Protein AF-A0A519PT27-F1 (afdb_monomer)

Nearest PDB structures (foldseek):
  8d8o-assembly1_B  TM=7.001E-01  e=5.707E-04  Homo sapiens
  5xau-assembly2_D  TM=7.670E-01  e=2.202E-03  Homo sapiens
  7cec-assembly1_C  TM=6.455E-01  e=5.518E-03  Homo sapiens
  7w18-assembly1_A  TM=6.203E-01  e=1.716E-02  Pyropia yezoensis
  6ms3-assembly1_B  TM=6.320E-01  e=2.059E-01  Bacillus licheniformis DSM 13 = ATCC 14580

pLDDT: mean 82.25, std 18.38, range [36.97, 98.81]

Solvent-accessible surface area (backbone atoms only — not comparable to full-atom values): 10361 Å² total; per-residue (Å²): 143,82,84,90,80,80,92,82,91,78,92,79,80,89,80,83,82,82,85,80,86,81,84,81,81,82,81,80,80,77,79,80,76,77,95,65,82,52,102,89,55,74,91,84,86,86,88,74,59,92,92,53,78,85,90,86,78,86,48,98,45,69,71,65,29,36,55,42,35,62,50,71,51,75,47,78,46,57,46,78,56,87,46,80,55,79,45,81,77,46,64,44,36,46,80,98,63,68,21,50,30,41,29,28,48,58,33,12,48,27,40,35,21,72,94,39,75,54,69,31,85,54,66,65,58,52,73,40,83,41,40,40,34,39,43,34,56,37,44,39,38,36,33,29,50,71,88,40,79,56,38,71,46,78,47,54,40,57,61,37,58,89

Mean predicted aligned error: 12.47 Å

Structure (mmCIF, N/CA/C/O backbone):
data_AF-A0A519PT27-F1
#
_entry.id   AF-A0A519PT27-F1
#
loop_
_atom_site.group_PDB
_atom_site.id
_atom_site.type_symbol
_atom_site.label_atom_id
_atom_site.label_alt_id
_atom_site.label_comp_id
_atom_site.label_asym_id
_atom_site.label_entity_id
_atom_site.label_seq_id
_atom_site.pdbx_PDB_ins_code
_atom_site.Cartn_x
_atom_site.Cartn_y
_atom_site.Cartn_z
_atom_site.occupancy
_atom_site.B_iso_or_equiv
_atom_site.auth_seq_id
_atom_site.auth_comp_id
_atom_site.auth_asym_id
_atom_site.auth_atom_id
_atom_site.pdbx_PDB_model_num
ATOM 1 N N . MET A 1 1 ? 9.468 -55.625 -78.612 1.00 46.16 1 MET A N 1
ATOM 2 C CA . MET A 1 1 ? 8.894 -56.980 -78.481 1.00 46.16 1 MET A CA 1
ATOM 3 C C . MET A 1 1 ? 10.020 -57.928 -78.067 1.00 46.16 1 MET A C 1
ATOM 5 O O . MET A 1 1 ? 10.807 -58.307 -78.912 1.00 46.16 1 MET A O 1
ATOM 9 N N . LEU A 1 2 ? 10.176 -58.188 -76.766 1.00 39.56 2 LEU A N 1
ATOM 10 C CA . LEU A 1 2 ? 11.102 -59.151 -76.128 1.00 39.56 2 LEU A CA 1
ATOM 11 C C . LEU A 1 2 ? 10.581 -59.249 -74.679 1.00 39.56 2 LEU A C 1
ATOM 13 O O . LEU A 1 2 ? 10.633 -58.259 -73.964 1.00 39.56 2 LEU A O 1
ATOM 17 N N . GLY A 1 3 ? 9.768 -60.237 -74.302 1.00 36.97 3 GLY A N 1
ATOM 18 C CA . GLY A 1 3 ? 10.159 -61.612 -73.969 1.00 36.97 3 GLY A CA 1
ATOM 19 C C . GLY A 1 3 ? 10.147 -61.763 -72.431 1.00 36.97 3 GLY A C 1
ATOM 20 O O . GLY A 1 3 ? 10.968 -61.121 -71.782 1.00 36.97 3 GLY A O 1
ATOM 21 N N . PRO A 1 4 ? 9.221 -62.523 -71.807 1.00 50.09 4 PRO A N 1
ATOM 22 C CA . PRO A 1 4 ? 9.094 -62.572 -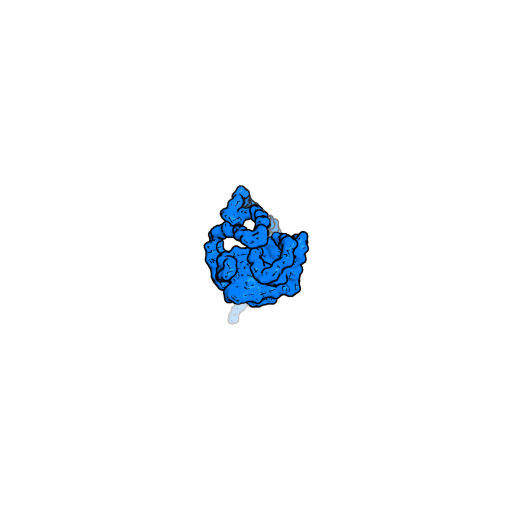70.349 1.00 50.09 4 PRO A CA 1
ATOM 23 C C . PRO A 1 4 ? 9.990 -63.660 -69.741 1.00 50.09 4 PRO A C 1
ATOM 25 O O . PRO A 1 4 ? 10.112 -64.753 -70.291 1.00 50.09 4 PRO A O 1
ATOM 28 N N . ALA A 1 5 ? 10.569 -63.403 -68.563 1.00 47.88 5 ALA A N 1
ATOM 29 C CA . ALA A 1 5 ? 11.336 -64.411 -67.833 1.00 47.88 5 ALA A CA 1
ATOM 30 C C . ALA A 1 5 ? 11.082 -64.399 -66.315 1.00 47.88 5 ALA A C 1
ATOM 32 O O . ALA A 1 5 ? 11.433 -63.466 -65.604 1.00 47.88 5 ALA A O 1
ATOM 33 N N . ARG A 1 6 ? 10.567 -65.551 -65.863 1.00 49.00 6 ARG A N 1
ATOM 34 C CA . ARG A 1 6 ? 10.791 -66.241 -64.578 1.00 49.00 6 ARG A CA 1
ATOM 35 C C . ARG A 1 6 ? 10.270 -65.616 -63.274 1.00 49.00 6 ARG A C 1
ATOM 37 O O . ARG A 1 6 ? 10.869 -64.733 -62.676 1.00 49.00 6 ARG A O 1
ATOM 44 N N . ARG A 1 7 ? 9.271 -66.308 -62.705 1.00 52.09 7 ARG A N 1
ATOM 45 C CA . ARG A 1 7 ? 9.058 -66.410 -61.251 1.00 52.09 7 ARG A CA 1
ATOM 46 C C . ARG A 1 7 ? 10.289 -67.028 -60.576 1.00 52.09 7 ARG A C 1
ATOM 48 O O . ARG A 1 7 ? 10.733 -68.105 -60.975 1.00 52.09 7 ARG A O 1
ATOM 55 N N . ARG A 1 8 ? 10.746 -66.426 -59.476 1.00 51.59 8 ARG A N 1
ATOM 56 C CA . ARG A 1 8 ? 11.457 -67.127 -58.398 1.00 51.59 8 ARG A CA 1
ATOM 57 C C . ARG A 1 8 ? 10.872 -66.738 -57.045 1.00 51.59 8 ARG A C 1
ATOM 59 O O . ARG A 1 8 ? 10.565 -65.583 -56.783 1.00 51.59 8 ARG A O 1
ATOM 66 N N . ARG A 1 9 ? 10.678 -67.774 -56.235 1.00 51.03 9 ARG A N 1
ATOM 67 C CA . ARG A 1 9 ? 10.170 -67.786 -54.867 1.00 51.03 9 ARG A CA 1
ATOM 68 C C . ARG A 1 9 ? 11.381 -67.657 -53.938 1.00 51.03 9 ARG A C 1
ATOM 70 O O . ARG A 1 9 ? 12.286 -68.480 -54.026 1.00 51.03 9 ARG A O 1
ATOM 77 N N . THR A 1 10 ? 11.380 -66.664 -53.062 1.00 49.81 10 THR A N 1
ATOM 78 C CA . THR A 1 10 ? 12.330 -66.468 -51.949 1.00 49.81 10 THR A CA 1
ATOM 79 C C . THR A 1 10 ? 11.508 -65.760 -50.868 1.00 49.81 10 THR A C 1
ATOM 81 O O . THR A 1 10 ? 10.956 -64.704 -51.137 1.00 49.81 10 THR A O 1
ATOM 84 N N . GLY A 1 11 ? 11.203 -66.342 -49.708 1.00 48.06 11 GLY A N 1
ATOM 85 C CA . GLY A 1 11 ? 12.166 -66.871 -48.746 1.00 48.06 11 GLY A CA 1
ATOM 86 C C . GLY A 1 11 ? 12.706 -65.717 -47.895 1.00 48.06 11 GLY A C 1
ATOM 87 O O . GLY A 1 11 ? 13.890 -65.420 -47.975 1.00 48.06 11 GLY A O 1
ATOM 88 N N . GLY A 1 12 ? 11.831 -65.009 -47.167 1.00 42.75 12 GLY A N 1
ATOM 89 C CA . GLY A 1 12 ? 12.175 -63.844 -46.341 1.00 42.75 12 GLY A CA 1
ATOM 90 C C . GLY A 1 12 ? 12.003 -64.149 -44.854 1.00 42.75 12 GLY A C 1
ATOM 91 O O . GLY A 1 12 ? 10.935 -64.571 -44.425 1.00 42.75 12 GLY A O 1
ATOM 92 N N . ARG A 1 13 ? 13.093 -63.989 -44.104 1.00 51.25 13 ARG A N 1
ATOM 93 C CA . ARG A 1 13 ? 13.327 -64.415 -42.717 1.00 51.25 13 ARG A CA 1
ATOM 94 C C . ARG A 1 13 ? 12.437 -63.675 -41.707 1.00 51.25 13 ARG A C 1
ATOM 96 O O . ARG A 1 13 ? 12.262 -62.466 -41.800 1.00 51.25 13 ARG A O 1
ATOM 103 N N . ILE A 1 14 ? 11.949 -64.404 -40.702 1.00 48.69 14 ILE A N 1
ATOM 104 C CA . ILE A 1 14 ? 11.241 -63.856 -39.536 1.00 48.69 14 ILE A CA 1
ATOM 105 C C . ILE A 1 14 ? 12.269 -63.126 -38.657 1.00 48.69 14 ILE A C 1
ATOM 107 O O . ILE A 1 14 ? 13.113 -63.758 -38.022 1.00 48.69 14 ILE A O 1
ATOM 111 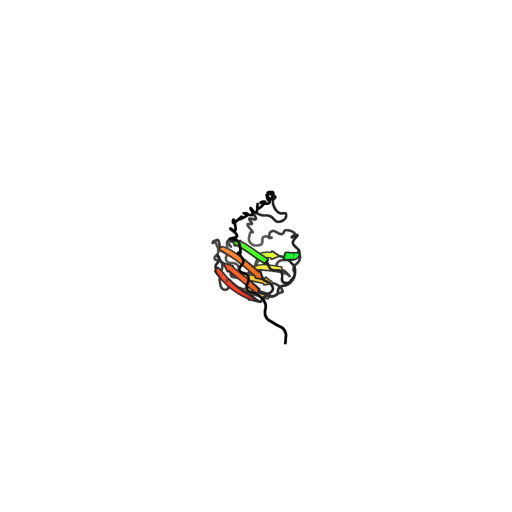N N . MET A 1 15 ? 12.223 -61.794 -38.652 1.00 43.38 15 MET A N 1
ATOM 112 C CA . MET A 1 15 ? 13.060 -60.925 -37.821 1.00 43.38 15 MET A CA 1
ATOM 113 C C . MET A 1 15 ? 12.365 -60.713 -36.467 1.00 43.38 15 MET A C 1
ATOM 115 O O . MET A 1 15 ? 11.390 -59.970 -36.371 1.00 43.38 15 MET A O 1
ATOM 119 N N . ARG A 1 16 ? 12.840 -61.397 -35.419 1.00 47.66 16 ARG A N 1
ATOM 120 C CA . ARG A 1 16 ? 12.438 -61.140 -34.027 1.00 47.66 16 ARG A CA 1
ATOM 121 C C . ARG A 1 16 ? 13.076 -59.829 -33.560 1.00 47.66 16 ARG A C 1
ATOM 123 O O . ARG A 1 16 ? 14.290 -59.765 -33.403 1.00 47.66 16 ARG A O 1
ATOM 130 N N . TRP A 1 17 ? 12.259 -58.810 -33.317 1.00 42.09 17 TRP A N 1
ATOM 131 C CA . TRP A 1 17 ? 12.684 -57.559 -32.689 1.00 42.09 17 TRP A CA 1
ATOM 132 C C . TRP A 1 17 ? 12.649 -57.704 -31.163 1.00 42.09 17 TRP A C 1
ATOM 134 O O . TRP A 1 17 ? 11.579 -57.722 -30.555 1.00 42.09 17 TRP A O 1
ATOM 144 N N . LEU A 1 18 ? 13.820 -57.824 -30.535 1.00 46.72 18 LEU A N 1
ATOM 145 C CA . LEU A 1 18 ? 13.960 -57.699 -29.083 1.00 46.72 18 LEU A CA 1
ATOM 146 C C . LEU A 1 18 ? 13.892 -56.214 -28.706 1.00 46.72 18 LEU A C 1
ATOM 148 O O . LEU A 1 18 ? 14.611 -55.388 -29.263 1.00 46.72 18 LEU A O 1
ATOM 152 N N . HIS A 1 19 ? 12.978 -55.889 -27.796 1.00 46.81 19 HIS A N 1
ATOM 153 C CA . HIS A 1 19 ? 12.728 -54.538 -27.305 1.00 46.81 19 HIS A CA 1
ATOM 154 C C . HIS A 1 19 ? 13.776 -54.188 -26.243 1.00 46.81 19 HIS A C 1
ATOM 156 O O . HIS A 1 19 ? 13.860 -54.864 -25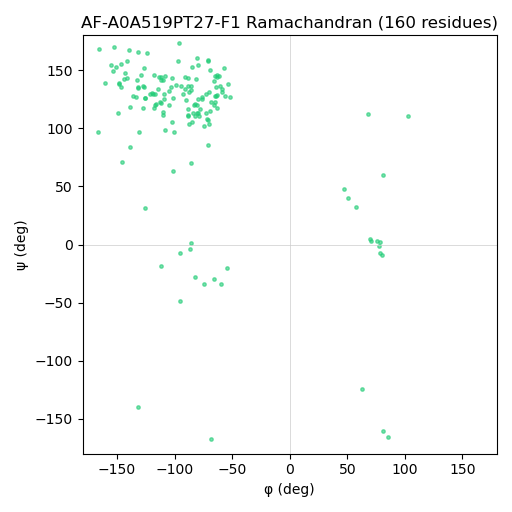.221 1.00 46.81 19 HIS A O 1
ATOM 162 N N . GLY A 1 20 ? 14.560 -53.134 -26.468 1.00 44.06 20 GLY A N 1
ATOM 163 C CA . GLY A 1 20 ? 15.399 -52.520 -25.441 1.00 44.06 20 GLY A CA 1
ATOM 164 C C . GLY A 1 20 ? 14.807 -51.174 -25.045 1.00 44.06 20 GLY A C 1
ATOM 165 O O . GLY A 1 20 ? 15.005 -50.194 -25.754 1.00 44.06 20 GLY A O 1
ATOM 166 N N . ALA A 1 21 ? 14.057 -51.122 -23.945 1.00 56.44 21 ALA A N 1
ATOM 167 C CA . ALA A 1 21 ? 13.643 -49.860 -23.341 1.00 56.44 21 ALA A CA 1
ATOM 168 C C . ALA A 1 21 ? 14.796 -49.344 -22.468 1.00 56.44 21 ALA A C 1
ATOM 170 O O . ALA A 1 21 ? 15.123 -49.949 -21.449 1.00 56.44 21 ALA A O 1
ATOM 171 N N . ALA A 1 22 ? 15.443 -48.257 -22.887 1.00 48.72 22 ALA A N 1
ATOM 172 C CA . ALA A 1 22 ? 16.432 -47.562 -22.072 1.00 48.72 22 ALA A CA 1
ATOM 173 C C . ALA A 1 22 ? 15.710 -46.524 -21.203 1.00 48.72 22 ALA A C 1
ATOM 175 O O . ALA A 1 22 ? 15.169 -45.545 -21.717 1.00 48.72 22 ALA A O 1
ATOM 176 N N . SER A 1 23 ? 15.677 -46.746 -19.891 1.00 47.06 23 SER A N 1
ATOM 177 C CA . SER A 1 23 ? 15.153 -45.770 -18.934 1.00 47.06 23 SER A CA 1
ATOM 178 C C . SER A 1 23 ? 16.194 -44.678 -18.692 1.00 47.06 23 SER A C 1
ATOM 180 O O . SER A 1 23 ? 17.274 -44.951 -18.172 1.00 47.06 23 SER A O 1
ATOM 182 N N . LEU A 1 24 ? 15.867 -43.439 -19.059 1.00 51.72 24 LEU A N 1
ATOM 183 C CA . LEU A 1 24 ? 16.648 -42.254 -18.713 1.00 51.72 24 LEU A CA 1
ATOM 184 C C . LEU A 1 24 ? 16.235 -41.789 -17.311 1.00 51.72 24 LEU A C 1
ATOM 186 O O . LEU A 1 24 ? 15.103 -41.355 -17.108 1.00 51.72 24 LEU A O 1
ATOM 190 N N . VAL A 1 25 ? 17.143 -41.877 -16.342 1.00 52.06 25 VAL A N 1
ATOM 191 C CA . VAL A 1 25 ? 16.943 -41.290 -15.012 1.00 52.06 25 VAL A CA 1
ATOM 192 C C . VAL A 1 25 ? 17.453 -39.849 -15.053 1.00 52.06 25 VAL A C 1
ATOM 194 O O . VAL A 1 25 ? 18.656 -39.626 -15.165 1.00 52.06 25 VAL A O 1
ATOM 197 N N . LEU A 1 26 ? 16.552 -38.864 -14.970 1.00 53.19 26 LEU A N 1
ATOM 198 C CA . LEU A 1 26 ? 16.934 -37.479 -14.686 1.00 53.19 26 LEU A CA 1
ATOM 199 C C . LEU A 1 26 ? 17.166 -37.326 -13.180 1.00 53.19 26 LEU A C 1
ATOM 201 O O . LEU A 1 26 ? 16.228 -37.400 -12.388 1.00 53.19 26 LEU A O 1
ATOM 205 N N . ALA A 1 27 ? 18.413 -37.082 -12.787 1.00 55.12 27 ALA A N 1
ATOM 206 C CA . ALA A 1 27 ? 18.726 -36.604 -11.450 1.00 55.12 27 ALA A CA 1
ATOM 207 C C . ALA A 1 27 ? 18.478 -35.088 -11.395 1.00 55.12 27 ALA A C 1
ATOM 209 O O . ALA A 1 27 ? 19.180 -34.317 -12.048 1.00 55.12 27 ALA A O 1
ATOM 210 N N . PHE A 1 28 ? 17.486 -34.651 -10.618 1.00 55.31 28 PHE A N 1
ATOM 211 C CA . PHE A 1 28 ? 17.357 -33.244 -10.243 1.00 55.31 28 PHE A CA 1
ATOM 212 C C . PHE A 1 28 ? 18.344 -32.955 -9.110 1.00 55.31 28 PHE A C 1
ATOM 214 O O . PHE A 1 28 ? 18.170 -33.434 -7.990 1.00 55.31 28 PHE A O 1
ATOM 221 N N . ALA A 1 29 ? 19.384 -32.170 -9.389 1.00 52.91 29 ALA A N 1
ATOM 222 C CA . ALA A 1 29 ? 20.189 -31.569 -8.336 1.00 52.91 29 ALA A CA 1
ATOM 223 C C . ALA A 1 29 ? 19.358 -30.458 -7.676 1.00 52.91 29 ALA A C 1
ATOM 225 O O . ALA A 1 29 ? 19.111 -29.416 -8.282 1.00 52.91 29 ALA A O 1
ATOM 226 N N . ALA A 1 30 ? 18.895 -30.680 -6.446 1.00 55.66 30 ALA A N 1
ATOM 227 C CA . ALA A 1 30 ? 18.337 -29.606 -5.638 1.00 55.66 30 ALA A CA 1
ATOM 228 C C . ALA A 1 30 ? 19.481 -28.658 -5.249 1.00 55.66 30 ALA A C 1
ATOM 230 O O . ALA A 1 30 ? 20.408 -29.056 -4.542 1.00 55.66 30 ALA A O 1
ATOM 231 N N . SER A 1 31 ? 19.440 -27.413 -5.729 1.00 60.53 31 SER A N 1
ATOM 232 C CA . SER A 1 31 ? 20.332 -26.368 -5.228 1.00 60.53 31 SER A CA 1
ATOM 233 C C . SER A 1 31 ? 20.018 -26.147 -3.752 1.00 60.53 31 SER A C 1
ATOM 235 O O . SER A 1 31 ? 18.904 -25.755 -3.406 1.00 60.53 31 SER A O 1
ATOM 237 N N . GLN A 1 32 ? 20.990 -26.398 -2.881 1.00 55.75 32 GLN A N 1
ATOM 238 C CA . GLN A 1 32 ? 20.890 -26.040 -1.470 1.00 55.75 32 GLN A CA 1
ATOM 239 C C . GLN A 1 32 ? 20.967 -24.510 -1.393 1.00 55.75 32 GLN A C 1
ATOM 241 O O . GLN A 1 32 ? 22.034 -23.930 -1.588 1.00 55.75 32 GLN A O 1
ATOM 246 N N . ALA A 1 33 ? 19.834 -23.838 -1.186 1.00 61.84 33 ALA A N 1
ATOM 247 C CA . ALA A 1 33 ? 19.839 -22.412 -0.889 1.00 61.84 33 ALA A CA 1
ATOM 248 C C . ALA A 1 33 ? 20.521 -22.209 0.472 1.00 61.84 33 ALA A C 1
ATOM 250 O O . ALA A 1 33 ? 20.082 -22.762 1.481 1.00 61.84 33 ALA A O 1
ATOM 251 N N . VAL A 1 34 ? 21.617 -21.449 0.501 1.00 56.16 34 VAL A N 1
ATOM 252 C CA . VAL A 1 34 ? 22.263 -21.042 1.754 1.00 56.16 34 VAL A CA 1
ATOM 253 C C . VAL A 1 34 ? 21.286 -20.143 2.511 1.00 56.16 34 VAL A C 1
ATOM 255 O O . VAL A 1 34 ? 20.772 -19.177 1.951 1.00 56.16 34 VAL A O 1
ATOM 258 N N . ALA A 1 35 ? 21.019 -20.461 3.778 1.00 62.16 35 ALA A N 1
ATOM 259 C CA . ALA A 1 35 ? 20.181 -19.647 4.651 1.00 62.16 35 ALA A CA 1
ATOM 260 C C . ALA A 1 35 ? 20.918 -18.347 5.023 1.00 62.16 35 ALA A C 1
ATOM 262 O O . ALA A 1 35 ? 21.606 -18.274 6.038 1.00 62.16 35 ALA A O 1
ATOM 263 N N . GLY A 1 36 ? 20.807 -17.333 4.169 1.00 66.00 36 GLY A N 1
ATOM 264 C CA . GLY A 1 36 ? 21.168 -15.950 4.470 1.00 66.00 36 GLY A CA 1
ATOM 265 C C . GLY A 1 36 ? 19.908 -15.101 4.607 1.00 66.00 36 GLY A C 1
ATOM 266 O O . GLY A 1 36 ? 18.930 -15.332 3.896 1.00 66.00 36 GLY A O 1
ATOM 267 N N . VAL A 1 37 ? 19.922 -14.118 5.510 1.00 67.06 37 VAL A N 1
ATOM 268 C CA . VAL A 1 37 ? 18.898 -13.064 5.510 1.00 67.06 37 VAL A CA 1
ATOM 269 C C . VAL A 1 37 ? 19.134 -12.215 4.253 1.00 67.06 37 VAL A C 1
ATOM 271 O O . VAL A 1 37 ? 20.251 -11.726 4.081 1.00 67.06 37 VAL A O 1
ATOM 274 N N . PRO A 1 38 ? 18.150 -12.063 3.349 1.00 73.69 38 PRO A N 1
ATOM 275 C CA . PRO A 1 38 ? 18.291 -11.184 2.188 1.00 73.69 38 PRO A CA 1
ATOM 276 C C . PRO A 1 38 ? 18.624 -9.746 2.618 1.00 73.69 38 PRO A C 1
ATOM 278 O O . PRO A 1 38 ? 18.179 -9.323 3.681 1.00 73.69 38 PRO A O 1
ATOM 281 N N . GLU A 1 39 ? 19.325 -8.962 1.786 1.00 74.00 39 GLU A N 1
ATOM 282 C CA . GLU A 1 39 ? 19.675 -7.550 2.085 1.00 74.00 39 GLU A CA 1
ATOM 283 C C . GLU A 1 39 ? 18.463 -6.663 2.439 1.00 74.00 39 GLU A C 1
ATOM 285 O O . GLU A 1 39 ? 18.613 -5.631 3.080 1.00 74.00 39 GLU A O 1
ATOM 290 N N . GLN A 1 40 ? 17.259 -7.081 2.052 1.00 78.25 40 GLN A N 1
ATOM 291 C CA . GLN A 1 40 ? 15.978 -6.417 2.321 1.00 78.25 40 GLN A CA 1
ATOM 292 C C . GLN A 1 40 ? 14.990 -7.395 2.995 1.00 78.25 40 GLN A C 1
ATOM 294 O O . GLN A 1 40 ? 13.789 -7.393 2.728 1.00 78.25 40 GLN A O 1
ATOM 299 N N . GLY A 1 41 ? 15.522 -8.331 3.791 1.00 70.31 41 GLY A N 1
ATOM 300 C CA . GLY A 1 41 ? 14.781 -9.404 4.452 1.00 70.31 41 GLY A CA 1
ATOM 301 C C . GLY A 1 41 ? 14.229 -9.020 5.829 1.00 70.31 41 GLY A C 1
ATOM 302 O O . GLY A 1 41 ? 14.926 -8.426 6.649 1.00 70.31 41 GLY A O 1
ATOM 303 N N . GLY A 1 42 ? 12.977 -9.407 6.090 1.00 74.88 42 GLY A N 1
ATOM 304 C CA . GLY A 1 42 ? 12.295 -9.267 7.385 1.00 74.88 42 GLY A CA 1
ATOM 305 C C . GLY A 1 42 ? 12.361 -10.537 8.248 1.00 74.88 42 GLY A C 1
ATOM 306 O O . GLY A 1 42 ? 12.823 -11.579 7.781 1.00 74.88 42 GLY A O 1
ATOM 307 N N . PRO A 1 43 ? 11.880 -10.481 9.505 1.00 74.44 43 PRO A N 1
ATOM 308 C CA . PRO A 1 43 ? 10.563 -9.934 9.845 1.00 74.44 43 PRO A CA 1
ATOM 309 C C . PRO A 1 43 ? 10.554 -8.439 10.182 1.00 74.44 43 PRO A C 1
ATOM 311 O O . PRO A 1 43 ? 11.450 -7.935 10.852 1.00 74.44 43 PRO A O 1
ATOM 314 N N . TYR A 1 44 ? 9.480 -7.754 9.781 1.00 84.62 44 TYR A N 1
ATOM 315 C CA . TYR A 1 44 ? 9.234 -6.349 10.104 1.00 84.62 44 TYR A CA 1
ATOM 316 C C . TYR A 1 44 ? 7.955 -6.224 10.931 1.00 84.62 44 TYR A C 1
ATOM 318 O O . TYR A 1 44 ? 6.874 -6.560 10.456 1.00 84.62 44 TYR A O 1
ATOM 326 N N . ASN A 1 45 ? 8.086 -5.729 12.162 1.00 87.62 45 ASN A N 1
ATOM 327 C CA . ASN A 1 45 ? 6.969 -5.390 13.039 1.00 87.62 45 ASN A CA 1
ATOM 328 C C . ASN A 1 45 ? 7.145 -3.943 13.490 1.00 87.62 45 ASN A C 1
ATOM 330 O O . ASN A 1 45 ? 8.201 -3.590 14.016 1.00 87.62 45 ASN A O 1
ATOM 334 N N . VAL A 1 46 ? 6.125 -3.113 13.288 1.00 89.19 46 VAL A N 1
ATOM 335 C CA . VAL A 1 46 ? 6.178 -1.684 13.608 1.00 89.19 46 VAL A CA 1
ATOM 336 C C . VAL A 1 46 ? 4.927 -1.300 14.392 1.00 89.19 46 VAL A C 1
ATOM 338 O O . VAL A 1 46 ? 3.819 -1.682 14.025 1.00 89.19 46 VAL A O 1
ATOM 341 N N . A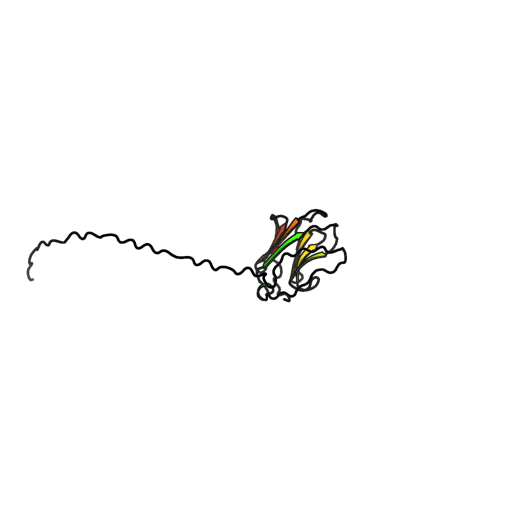SN A 1 47 ? 5.111 -0.535 15.468 1.00 89.06 47 ASN A N 1
ATOM 342 C CA . ASN A 1 47 ? 4.042 0.197 16.137 1.00 89.06 47 ASN A CA 1
ATOM 343 C C . ASN A 1 47 ? 4.367 1.692 16.019 1.00 89.06 47 ASN A C 1
ATOM 345 O O . ASN A 1 47 ? 5.439 2.117 16.450 1.00 89.06 47 ASN A O 1
ATOM 349 N N . VAL A 1 48 ? 3.476 2.459 15.390 1.00 86.56 48 VAL A N 1
ATOM 350 C CA . VAL A 1 48 ? 3.644 3.897 15.153 1.00 86.56 48 VAL A CA 1
ATOM 351 C C . VAL A 1 48 ? 2.548 4.636 15.910 1.00 86.56 48 VAL A C 1
ATOM 353 O O . VAL A 1 48 ? 1.363 4.405 15.676 1.00 86.56 48 VAL A O 1
ATOM 356 N N . LEU A 1 49 ? 2.943 5.529 16.817 1.00 84.94 49 LEU A N 1
ATOM 357 C CA . LEU A 1 49 ? 2.006 6.385 17.545 1.00 84.94 49 LEU A CA 1
ATOM 358 C C . LEU A 1 49 ? 1.407 7.451 16.616 1.00 84.94 49 LEU A C 1
ATOM 360 O O . LEU A 1 49 ? 2.007 7.819 15.605 1.00 84.94 49 LEU A O 1
ATOM 364 N N . ALA A 1 50 ? 0.244 7.993 16.980 1.00 80.19 50 ALA A N 1
ATOM 365 C CA . ALA A 1 50 ? -0.354 9.109 16.250 1.00 80.19 50 ALA A CA 1
ATOM 366 C C . ALA A 1 50 ? 0.621 10.301 16.175 1.00 80.19 50 ALA A C 1
ATOM 368 O O . ALA A 1 50 ? 1.164 10.730 17.192 1.00 80.19 50 ALA A O 1
ATOM 369 N N . GLY A 1 51 ? 0.852 10.814 14.963 1.00 78.06 51 GLY A N 1
ATOM 370 C CA . GLY A 1 51 ? 1.837 11.871 14.702 1.00 78.06 51 GLY A CA 1
ATOM 371 C C . GLY A 1 51 ? 3.302 11.408 14.700 1.00 78.06 51 GLY A C 1
ATOM 372 O O . GLY A 1 51 ? 4.194 12.238 14.557 1.00 78.06 51 GLY A O 1
ATOM 373 N N . GLY A 1 52 ? 3.564 10.108 14.861 1.00 80.69 52 GLY A N 1
ATOM 374 C CA . GLY A 1 52 ? 4.902 9.533 14.768 1.00 80.69 52 GLY A CA 1
ATOM 375 C C . GLY A 1 52 ? 5.450 9.517 13.339 1.00 80.69 52 GLY A C 1
ATOM 376 O O . GLY A 1 52 ? 4.704 9.555 12.361 1.00 80.69 52 GLY A O 1
ATOM 377 N N . VAL A 1 53 ? 6.775 9.424 13.232 1.00 78.19 53 VAL A N 1
ATOM 378 C CA . VAL A 1 53 ? 7.479 9.204 11.962 1.00 78.19 53 VAL A CA 1
ATOM 379 C C . VAL A 1 53 ? 7.535 7.695 11.703 1.00 78.19 53 VAL A C 1
ATOM 381 O O . VAL A 1 53 ? 7.757 6.918 12.633 1.00 78.19 53 VAL A O 1
ATOM 384 N N . GLY A 1 54 ? 7.271 7.277 10.463 1.00 85.44 54 GLY A N 1
ATOM 385 C CA . GLY A 1 54 ? 7.307 5.871 10.056 1.00 85.44 54 GLY A CA 1
ATOM 386 C C . GLY A 1 54 ? 8.719 5.270 10.066 1.00 85.44 54 GLY A C 1
ATOM 387 O O . GLY A 1 54 ? 9.666 5.845 10.598 1.00 85.44 54 GLY A O 1
ATOM 388 N N . VAL A 1 55 ? 8.867 4.090 9.459 1.00 89.56 55 VAL A N 1
ATOM 389 C CA . VAL A 1 55 ? 10.173 3.443 9.265 1.00 89.56 55 VAL A CA 1
ATOM 390 C C . VAL A 1 55 ? 10.534 3.498 7.788 1.00 89.56 55 VAL A C 1
ATOM 392 O O . VAL A 1 55 ? 9.775 3.016 6.952 1.00 89.56 55 VAL A O 1
ATOM 395 N N . GLU A 1 56 ? 11.711 4.040 7.490 1.00 89.06 56 GLU A N 1
ATOM 396 C CA . GLU A 1 56 ? 12.247 4.161 6.134 1.00 89.06 56 GLU A CA 1
ATOM 397 C C . GLU A 1 56 ? 13.546 3.359 5.991 1.00 89.06 56 GLU A C 1
ATOM 399 O O . GLU A 1 56 ? 14.334 3.210 6.939 1.00 89.06 56 GLU A O 1
ATOM 404 N N . ARG A 1 57 ? 13.747 2.801 4.796 1.00 88.00 57 ARG A N 1
ATOM 405 C CA . ARG A 1 57 ? 14.920 2.018 4.405 1.00 88.00 57 ARG A CA 1
ATOM 406 C C . ARG A 1 57 ? 15.183 2.226 2.921 1.00 88.00 57 ARG A C 1
ATOM 408 O O . ARG A 1 57 ? 14.238 2.197 2.138 1.00 88.00 57 ARG A O 1
ATOM 415 N N . ASP A 1 58 ? 16.454 2.367 2.567 1.00 88.12 58 ASP A N 1
ATOM 416 C CA . ASP A 1 58 ? 16.886 2.404 1.172 1.00 88.12 58 ASP A CA 1
ATOM 417 C C . ASP A 1 58 ? 16.583 1.061 0.504 1.00 88.12 58 ASP A C 1
ATOM 419 O O . ASP A 1 58 ? 16.866 0.003 1.082 1.00 88.12 58 ASP A O 1
ATOM 423 N N . LEU A 1 59 ? 16.042 1.087 -0.713 1.00 86.56 59 LEU A N 1
ATOM 424 C CA . LEU A 1 59 ? 15.685 -0.115 -1.451 1.00 86.56 59 LEU A CA 1
ATOM 425 C C . LEU A 1 59 ? 16.619 -0.314 -2.649 1.00 86.56 59 LEU A C 1
ATOM 427 O O . LEU A 1 59 ? 16.523 0.349 -3.675 1.00 86.56 59 LEU A O 1
ATOM 431 N N . ASN A 1 60 ? 17.455 -1.351 -2.601 1.00 87.50 60 ASN A N 1
ATOM 432 C CA . ASN A 1 60 ? 18.232 -1.771 -3.770 1.00 87.50 60 ASN A CA 1
ATOM 433 C C . ASN A 1 60 ? 17.424 -2.726 -4.675 1.00 87.50 60 ASN A C 1
ATOM 435 O O . ASN A 1 60 ? 17.682 -3.929 -4.723 1.00 87.50 60 ASN A O 1
ATOM 439 N N . ALA A 1 61 ? 16.403 -2.204 -5.363 1.00 87.00 61 ALA A N 1
ATOM 440 C CA . ALA A 1 61 ? 15.561 -2.993 -6.273 1.00 87.00 61 ALA A CA 1
ATOM 441 C C . ALA A 1 61 ? 15.080 -2.188 -7.503 1.00 87.00 61 ALA A C 1
ATOM 443 O O . ALA A 1 61 ? 13.886 -1.910 -7.639 1.00 87.00 61 ALA A O 1
ATOM 444 N N . PRO A 1 62 ? 15.968 -1.848 -8.459 1.00 88.19 62 PRO A N 1
ATOM 445 C CA . PRO A 1 62 ? 15.639 -0.978 -9.598 1.00 88.19 62 PRO A CA 1
ATOM 446 C C . PRO A 1 62 ? 14.515 -1.526 -10.492 1.00 88.19 62 PRO A C 1
ATOM 448 O O . PRO A 1 62 ? 13.688 -0.767 -10.993 1.00 88.19 62 PRO A O 1
ATOM 451 N N . ALA A 1 63 ? 14.429 -2.850 -10.656 1.00 89.38 63 ALA A N 1
ATOM 452 C CA . ALA A 1 63 ? 13.339 -3.479 -11.404 1.00 89.38 63 ALA A CA 1
ATOM 453 C C . ALA A 1 63 ? 11.970 -3.296 -10.724 1.00 89.38 63 ALA A C 1
ATOM 455 O O . ALA A 1 63 ? 10.950 -3.227 -11.408 1.00 89.38 63 ALA A O 1
ATOM 456 N N . LEU A 1 64 ? 11.939 -3.193 -9.390 1.00 88.50 64 LEU A N 1
ATOM 457 C CA . LEU A 1 64 ? 10.703 -3.018 -8.633 1.00 88.50 64 LEU A CA 1
ATOM 458 C C . LEU A 1 64 ? 10.155 -1.599 -8.776 1.00 88.50 64 LEU A C 1
ATOM 460 O O . LEU A 1 64 ? 8.942 -1.438 -8.829 1.00 88.50 64 LEU A O 1
ATOM 464 N N . VAL A 1 65 ? 11.021 -0.592 -8.890 1.00 89.56 65 VAL A N 1
ATOM 465 C CA . VAL A 1 65 ? 10.629 0.828 -8.942 1.00 89.56 65 VAL A CA 1
ATOM 466 C C . VAL A 1 65 ? 10.501 1.394 -10.360 1.00 89.56 65 VAL A C 1
ATOM 468 O O . VAL A 1 65 ? 10.023 2.512 -10.533 1.00 89.56 65 VAL A O 1
ATOM 471 N N . ALA A 1 66 ? 10.879 0.634 -11.391 1.00 92.12 66 ALA A N 1
ATOM 472 C CA . ALA A 1 66 ? 10.716 1.030 -12.789 1.00 92.12 66 ALA A CA 1
ATOM 473 C C . ALA A 1 66 ? 9.235 1.199 -13.179 1.00 92.12 66 ALA A C 1
ATOM 475 O O . ALA A 1 66 ? 8.375 0.438 -12.732 1.00 92.12 66 ALA A O 1
ATOM 476 N N . ALA A 1 67 ? 8.929 2.170 -14.045 1.00 92.38 67 ALA A N 1
ATOM 477 C CA . ALA A 1 67 ? 7.575 2.391 -14.562 1.00 92.38 67 ALA A CA 1
ATOM 478 C C . ALA A 1 67 ? 6.988 1.108 -15.181 1.00 92.38 67 ALA A C 1
ATOM 480 O O . ALA A 1 67 ? 7.686 0.367 -15.873 1.00 92.38 67 ALA A O 1
ATOM 481 N N . GLY A 1 68 ? 5.709 0.835 -14.919 1.00 92.81 68 GLY A N 1
ATOM 482 C CA . GLY A 1 68 ? 5.030 -0.372 -15.408 1.00 92.81 68 GLY A CA 1
ATOM 483 C C . GLY A 1 68 ? 5.465 -1.697 -14.767 1.00 92.81 68 GLY A C 1
ATOM 484 O O . GLY A 1 68 ? 4.970 -2.745 -15.184 1.00 92.81 68 GLY A O 1
ATOM 485 N N . SER A 1 69 ? 6.366 -1.697 -13.776 1.00 94.31 69 SER A N 1
ATOM 486 C CA . SER A 1 69 ? 6.769 -2.937 -13.109 1.00 94.31 69 SER A CA 1
ATOM 487 C C . SER A 1 69 ? 5.594 -3.597 -12.383 1.00 94.31 69 SER A C 1
ATOM 489 O O . SER A 1 69 ? 4.696 -2.937 -11.855 1.00 94.31 69 SER A O 1
ATOM 491 N N . SER A 1 70 ? 5.605 -4.929 -12.362 1.00 95.06 70 SER A N 1
ATOM 492 C CA . SER A 1 70 ? 4.650 -5.693 -11.563 1.00 95.06 70 SER A CA 1
ATOM 493 C C . SER A 1 70 ? 5.184 -5.852 -10.147 1.00 95.06 70 SER A C 1
ATOM 495 O O . SER A 1 70 ? 6.351 -6.195 -9.955 1.00 95.06 70 SER A O 1
ATOM 497 N N . PHE A 1 71 ? 4.338 -5.601 -9.154 1.00 94.94 71 PHE A N 1
ATOM 498 C CA . PHE A 1 71 ? 4.718 -5.686 -7.749 1.00 94.94 71 PHE A CA 1
ATOM 499 C C . PHE A 1 71 ? 3.523 -6.019 -6.862 1.00 94.94 71 PHE A C 1
ATOM 501 O O . PHE A 1 71 ? 2.366 -6.021 -7.293 1.00 94.94 71 PHE A O 1
ATOM 508 N N . SER A 1 72 ? 3.795 -6.328 -5.598 1.00 96.19 72 SER A N 1
ATOM 509 C CA . SER A 1 72 ? 2.752 -6.502 -4.595 1.00 96.19 72 SER A CA 1
ATOM 510 C C . SER A 1 72 ? 3.183 -5.960 -3.242 1.00 96.19 72 SER A C 1
ATOM 512 O O . SER A 1 72 ? 4.353 -6.028 -2.875 1.00 96.19 72 SER A O 1
ATOM 514 N N . PHE A 1 73 ? 2.205 -5.455 -2.498 1.00 96.81 73 PHE A N 1
ATOM 515 C CA . PHE A 1 73 ? 2.330 -5.150 -1.079 1.00 96.81 73 PHE A CA 1
ATOM 516 C C . PHE A 1 73 ? 1.427 -6.080 -0.282 1.00 96.81 73 PHE A C 1
ATOM 518 O O . PHE A 1 73 ? 0.312 -6.378 -0.713 1.00 96.81 73 PHE A O 1
ATOM 525 N N . SER A 1 74 ? 1.875 -6.480 0.906 1.00 96.81 74 SER A N 1
ATOM 526 C CA . SER A 1 74 ? 1.046 -7.197 1.873 1.00 96.81 74 SER A CA 1
ATOM 527 C C . SER A 1 74 ? 1.443 -6.830 3.294 1.00 96.81 74 SER A C 1
ATOM 529 O O . SER A 1 74 ? 2.633 -6.829 3.612 1.00 96.81 74 SER A O 1
ATOM 531 N N . ALA A 1 75 ? 0.460 -6.581 4.152 1.00 96.81 75 ALA A N 1
ATOM 532 C CA . ALA A 1 75 ? 0.679 -6.374 5.576 1.00 96.81 75 ALA A CA 1
ATOM 533 C C . ALA A 1 75 ? -0.540 -6.822 6.384 1.00 96.81 75 ALA A C 1
ATOM 535 O O . ALA A 1 75 ? -1.677 -6.761 5.916 1.00 96.81 75 ALA A O 1
ATOM 536 N N . TRP A 1 76 ? -0.301 -7.213 7.631 1.00 97.62 76 TRP A N 1
ATOM 537 C CA . TRP A 1 76 ? -1.334 -7.186 8.659 1.00 97.62 76 TRP A CA 1
ATOM 538 C C . TRP A 1 76 ? -1.318 -5.805 9.307 1.00 97.62 76 TRP A C 1
ATOM 540 O O . TRP A 1 76 ? -0.254 -5.317 9.684 1.00 97.62 76 TRP A O 1
ATOM 550 N N . VAL A 1 77 ? -2.484 -5.176 9.433 1.00 96.62 77 VAL A N 1
ATOM 551 C CA . VAL A 1 77 ? -2.636 -3.857 10.059 1.00 96.62 77 VAL A CA 1
ATOM 552 C C . VAL A 1 77 ? -3.729 -3.892 11.117 1.00 96.62 77 VAL A C 1
ATOM 554 O O . VAL A 1 77 ? -4.722 -4.601 10.965 1.00 96.62 77 VAL A O 1
ATOM 557 N N . ARG A 1 78 ? -3.547 -3.114 12.186 1.00 96.38 78 ARG A N 1
ATOM 558 C CA . ARG A 1 78 ? -4.544 -2.907 13.242 1.00 96.38 78 ARG A CA 1
ATOM 559 C C . ARG A 1 78 ? -4.560 -1.429 13.637 1.00 96.38 78 ARG A C 1
ATOM 561 O O . ARG A 1 78 ? -3.866 -1.059 14.584 1.00 96.38 78 ARG A O 1
ATOM 568 N N . PRO A 1 79 ? -5.291 -0.572 12.905 1.00 93.81 79 PRO A N 1
ATOM 569 C CA . PRO A 1 79 ? -5.465 0.824 13.295 1.00 93.81 79 PRO A CA 1
ATOM 570 C C . PRO A 1 79 ? -6.118 0.893 14.679 1.00 93.81 79 PRO A C 1
ATOM 572 O O . PRO A 1 79 ? -7.111 0.214 14.909 1.00 93.81 79 PRO A O 1
ATOM 575 N N . GLU A 1 80 ? -5.590 1.682 15.613 1.00 92.19 80 GLU A N 1
ATOM 576 C CA . GLU A 1 80 ? -6.189 1.789 16.958 1.00 92.19 80 GLU A CA 1
ATOM 577 C C . GLU A 1 80 ? -7.369 2.763 17.003 1.00 92.19 80 GLU A C 1
ATOM 579 O O . GLU A 1 80 ? -8.288 2.601 17.801 1.00 92.19 80 GLU A O 1
ATOM 584 N N . LEU A 1 81 ? -7.366 3.755 16.113 1.00 89.06 81 LEU A N 1
ATOM 585 C CA . LEU A 1 81 ? -8.387 4.790 16.024 1.00 89.06 81 LEU A CA 1
ATOM 586 C C . LEU A 1 81 ? -8.938 4.855 14.602 1.00 89.06 81 LEU A C 1
ATOM 588 O O . LEU A 1 81 ? -8.234 4.569 13.632 1.00 89.06 81 LEU A O 1
ATOM 592 N N . ALA A 1 82 ? -10.196 5.276 14.478 1.00 87.19 82 ALA A N 1
ATOM 593 C CA . ALA A 1 82 ? -10.689 5.764 13.200 1.00 87.19 82 ALA A CA 1
ATOM 594 C C . ALA A 1 82 ? -9.901 7.031 12.847 1.00 87.19 82 ALA A C 1
ATOM 596 O O . ALA A 1 82 ? -9.789 7.939 13.669 1.00 87.19 82 ALA A O 1
ATOM 597 N N . GLN A 1 83 ? -9.327 7.062 11.649 1.00 79.25 83 GLN A N 1
ATOM 598 C CA . GLN A 1 83 ? -8.541 8.192 11.170 1.00 79.25 83 GLN A CA 1
ATOM 599 C C . GLN A 1 83 ? -9.223 8.795 9.944 1.00 79.25 83 GLN A C 1
ATOM 601 O O . GLN A 1 83 ? -9.574 8.073 9.004 1.00 79.25 83 GLN A O 1
ATOM 606 N N . ASP A 1 84 ? -9.409 10.111 9.994 1.00 88.12 84 ASP A N 1
ATOM 607 C CA . ASP A 1 84 ? -9.789 10.936 8.852 1.00 88.12 84 ASP A CA 1
ATOM 608 C C . ASP A 1 84 ? -8.528 11.327 8.071 1.00 88.12 84 ASP A C 1
ATOM 610 O O . ASP A 1 84 ? -7.430 11.411 8.629 1.00 88.12 84 ASP A O 1
ATOM 614 N N . GLY A 1 85 ? -8.670 11.572 6.771 1.00 91.12 85 GLY A N 1
ATOM 615 C CA . GLY A 1 85 ? -7.549 11.891 5.895 1.00 91.12 85 GLY A CA 1
ATOM 616 C C . GLY A 1 85 ? -6.767 10.658 5.436 1.00 91.12 85 GLY A C 1
ATOM 617 O O . GLY A 1 85 ? -7.280 9.539 5.410 1.00 91.12 85 GLY A O 1
ATOM 618 N N . THR A 1 86 ? -5.526 10.879 4.990 1.00 92.38 86 THR A N 1
ATOM 619 C CA . THR A 1 86 ? -4.680 9.830 4.398 1.00 92.38 86 THR A CA 1
ATOM 620 C C . THR A 1 86 ? -3.593 9.376 5.362 1.00 92.38 86 THR A C 1
ATOM 622 O O . THR A 1 86 ? -2.866 10.193 5.918 1.00 92.38 86 THR A O 1
ATOM 625 N N . VAL A 1 87 ? -3.454 8.059 5.504 1.00 92.19 87 VAL A N 1
ATOM 626 C CA . VAL A 1 87 ? -2.463 7.400 6.361 1.00 92.19 87 VAL A CA 1
ATOM 627 C C . VAL A 1 87 ? -1.707 6.379 5.526 1.00 92.19 87 VAL A C 1
ATOM 629 O O . VAL A 1 87 ? -2.298 5.421 5.025 1.00 92.19 87 VAL A O 1
ATOM 632 N N . THR A 1 88 ? -0.401 6.568 5.367 1.00 93.69 88 THR A N 1
ATOM 633 C CA . THR A 1 88 ? 0.440 5.640 4.603 1.00 93.69 88 THR A CA 1
ATOM 634 C C . THR A 1 88 ? 0.729 4.382 5.411 1.00 93.69 88 THR A C 1
ATOM 636 O O . THR A 1 88 ? 1.212 4.462 6.537 1.00 93.69 88 THR A O 1
ATOM 639 N N . LEU A 1 89 ? 0.448 3.216 4.823 1.00 94.62 89 LEU A N 1
ATOM 640 C CA . LEU A 1 89 ? 0.762 1.910 5.406 1.00 94.62 89 LEU A CA 1
ATOM 641 C C . LEU A 1 89 ? 2.100 1.383 4.881 1.00 94.62 89 LEU A C 1
ATOM 643 O O . LEU A 1 89 ? 2.939 0.933 5.653 1.00 94.62 89 LEU A O 1
ATOM 647 N N . LEU A 1 90 ? 2.281 1.430 3.559 1.00 94.94 90 LEU A N 1
ATOM 648 C CA . LEU A 1 90 ? 3.486 0.999 2.850 1.00 94.94 90 LEU A CA 1
ATOM 649 C C . LEU A 1 90 ? 3.723 1.935 1.666 1.00 94.94 90 LEU A C 1
ATOM 651 O O . LEU A 1 90 ? 2.765 2.337 1.003 1.00 94.94 90 LEU A O 1
ATOM 655 N N . ALA A 1 91 ? 4.983 2.245 1.376 1.00 94.06 91 ALA A N 1
ATOM 656 C CA . ALA A 1 91 ? 5.359 3.087 0.249 1.00 94.06 91 ALA A CA 1
ATOM 657 C C . ALA A 1 91 ? 6.633 2.579 -0.432 1.00 94.06 91 ALA A C 1
ATOM 659 O O . ALA A 1 91 ? 7.559 2.120 0.232 1.00 94.06 91 ALA A O 1
ATOM 660 N N . LEU A 1 92 ? 6.669 2.702 -1.759 1.00 92.81 92 LEU A N 1
ATOM 661 C CA . LEU A 1 92 ? 7.905 2.801 -2.538 1.00 92.81 92 LEU A CA 1
ATOM 662 C C . LEU A 1 92 ? 8.006 4.230 -3.070 1.00 92.81 92 LEU A C 1
ATOM 664 O O . LEU A 1 92 ? 7.038 4.720 -3.660 1.00 92.81 92 LEU A O 1
ATOM 668 N N . GLY A 1 93 ? 9.146 4.888 -2.865 1.00 88.88 93 GLY A N 1
ATOM 669 C CA . GLY A 1 93 ? 9.296 6.331 -3.067 1.00 88.88 93 GLY A CA 1
ATOM 670 C C . GLY A 1 93 ? 8.876 7.156 -1.843 1.00 88.88 93 GLY A C 1
ATOM 671 O O . GLY A 1 93 ? 8.718 6.628 -0.743 1.00 88.88 93 GLY A O 1
ATOM 672 N N . ALA A 1 94 ? 8.694 8.463 -2.034 1.00 82.44 94 ALA A N 1
ATOM 673 C CA . ALA A 1 94 ? 8.435 9.399 -0.940 1.00 82.44 94 ALA A CA 1
ATOM 674 C C . ALA A 1 94 ? 6.931 9.515 -0.639 1.00 82.44 94 ALA A C 1
ATOM 676 O O . ALA A 1 94 ? 6.148 9.979 -1.472 1.00 82.44 94 ALA A O 1
ATOM 677 N N . ALA A 1 95 ? 6.517 9.113 0.565 1.00 76.88 95 ALA A N 1
ATOM 678 C CA . ALA A 1 95 ? 5.131 9.247 1.011 1.00 76.88 95 ALA A CA 1
ATOM 679 C C . ALA A 1 95 ? 4.688 10.723 1.035 1.00 76.88 95 ALA A C 1
ATOM 681 O O . ALA A 1 95 ? 5.424 11.594 1.493 1.00 76.88 95 ALA A O 1
ATOM 682 N N . GLY A 1 96 ? 3.475 11.008 0.550 1.00 70.44 96 GLY A N 1
ATOM 683 C CA . GLY A 1 96 ? 2.967 12.382 0.417 1.00 70.44 96 GLY A CA 1
ATOM 684 C C . GLY A 1 96 ? 3.509 13.152 -0.797 1.00 70.44 96 GLY A C 1
ATOM 685 O O . GLY A 1 96 ? 3.145 14.310 -0.987 1.00 70.44 96 GLY A O 1
ATOM 686 N N . ALA A 1 97 ? 4.340 12.509 -1.622 1.00 77.44 97 ALA A N 1
ATOM 687 C CA . ALA A 1 97 ? 4.814 12.997 -2.912 1.00 77.44 97 ALA A CA 1
ATOM 688 C C . ALA A 1 97 ? 4.650 11.883 -3.971 1.00 77.44 97 ALA A C 1
ATOM 690 O O . ALA A 1 97 ? 3.648 11.164 -3.968 1.00 77.44 97 ALA A O 1
ATOM 691 N N . ASP A 1 98 ? 5.620 11.724 -4.874 1.00 82.50 98 ASP A N 1
ATOM 692 C CA . ASP A 1 98 ? 5.618 10.655 -5.870 1.00 82.50 98 ASP A CA 1
ATOM 693 C C . ASP A 1 98 ? 5.974 9.308 -5.228 1.00 82.50 98 ASP A C 1
ATOM 695 O O . ASP A 1 98 ? 7.138 8.987 -4.963 1.00 82.50 98 ASP A O 1
ATOM 699 N N . CYS A 1 99 ? 4.946 8.496 -4.995 1.00 91.06 99 CYS A N 1
ATOM 700 C CA . CYS A 1 99 ? 5.095 7.146 -4.480 1.00 91.06 99 CYS A CA 1
ATOM 701 C C . CYS A 1 99 ? 4.157 6.147 -5.153 1.00 91.06 99 CYS A C 1
ATOM 703 O O . CYS A 1 99 ? 3.181 6.480 -5.828 1.00 91.06 99 CYS A O 1
ATOM 705 N N . ARG A 1 100 ? 4.444 4.873 -4.902 1.00 95.00 100 ARG A N 1
ATOM 706 C CA . ARG A 1 100 ? 3.465 3.791 -4.948 1.00 95.00 100 ARG A CA 1
ATOM 707 C C . ARG A 1 100 ? 3.083 3.511 -3.509 1.00 95.00 100 ARG A C 1
ATOM 709 O O . ARG A 1 100 ? 3.815 2.815 -2.809 1.00 95.00 100 ARG A O 1
ATOM 716 N N . CYS A 1 101 ? 1.977 4.091 -3.065 1.00 96.25 101 CYS A N 1
ATOM 717 C CA . CYS A 1 101 ? 1.587 4.054 -1.663 1.00 96.25 101 CYS A CA 1
ATOM 718 C C . CYS A 1 101 ? 0.326 3.217 -1.455 1.00 96.25 101 CYS A C 1
ATOM 720 O O . CYS A 1 101 ? -0.729 3.523 -2.011 1.00 96.25 101 CYS A O 1
ATOM 722 N N . LEU A 1 102 ? 0.419 2.197 -0.602 1.00 97.44 102 LEU A N 1
ATOM 723 C CA . LEU A 1 102 ? -0.750 1.582 0.016 1.00 97.44 102 LEU A CA 1
ATOM 724 C C . LEU A 1 102 ? -1.129 2.419 1.234 1.00 97.44 102 LEU A C 1
ATOM 726 O O . LEU A 1 102 ? -0.326 2.576 2.155 1.00 97.44 102 LEU A O 1
ATOM 730 N N . VAL A 1 103 ? -2.342 2.955 1.238 1.00 96.38 103 VAL A N 1
ATOM 731 C CA . VAL A 1 103 ? -2.799 3.907 2.253 1.00 96.38 103 VAL A CA 1
ATOM 732 C C . VAL A 1 103 ? -4.171 3.524 2.797 1.00 96.38 103 VAL A C 1
ATOM 734 O O . VAL A 1 103 ? -4.906 2.732 2.200 1.00 96.38 103 VAL A O 1
ATOM 737 N N . LEU A 1 104 ? -4.545 4.145 3.910 1.00 95.94 104 LEU A N 1
ATOM 738 C CA . LEU A 1 104 ? -5.936 4.329 4.297 1.00 95.94 104 LEU A CA 1
ATOM 739 C C . LEU A 1 104 ? -6.355 5.760 3.970 1.00 95.94 104 LEU A C 1
ATOM 741 O O . LEU A 1 104 ? -5.704 6.692 4.422 1.00 95.94 104 LEU A O 1
ATOM 745 N N . THR A 1 105 ? -7.440 5.931 3.219 1.00 95.56 105 THR A N 1
ATOM 746 C CA . THR A 1 105 ? -8.102 7.226 3.003 1.00 95.56 105 THR A CA 1
ATOM 747 C C . THR A 1 105 ? -9.438 7.196 3.721 1.00 95.56 105 THR A C 1
ATOM 749 O O . THR A 1 105 ? -10.300 6.379 3.385 1.00 95.56 105 THR A O 1
ATOM 752 N N . ASP A 1 106 ? -9.585 8.023 4.754 1.00 94.50 106 ASP A N 1
ATOM 753 C CA . ASP A 1 106 ? -10.725 8.018 5.670 1.00 94.50 106 ASP A CA 1
ATOM 754 C C . ASP A 1 106 ? -11.039 6.590 6.141 1.00 94.50 106 ASP A C 1
ATOM 756 O O . ASP A 1 106 ? -12.171 6.118 6.036 1.00 94.50 106 ASP A O 1
ATOM 760 N N . GLY A 1 107 ? -10.014 5.843 6.568 1.00 95.44 107 GLY A N 1
ATOM 761 C CA . GLY A 1 107 ? -10.108 4.447 7.019 1.00 95.44 107 GLY A CA 1
ATOM 762 C C . GLY A 1 107 ? -10.410 3.395 5.940 1.00 95.44 107 GLY A C 1
ATOM 763 O O . GLY A 1 107 ? -10.600 2.225 6.277 1.00 95.44 107 GLY A O 1
ATOM 764 N N . ARG A 1 108 ? -10.477 3.763 4.656 1.00 97.12 108 ARG A N 1
ATOM 765 C CA . ARG A 1 108 ? -10.686 2.830 3.536 1.00 97.12 108 ARG A CA 1
ATOM 766 C C . ARG A 1 108 ? -9.368 2.499 2.863 1.00 97.12 108 ARG A C 1
ATOM 768 O O . ARG A 1 108 ? -8.587 3.402 2.589 1.00 97.12 108 ARG A O 1
ATOM 775 N N . LEU A 1 109 ? -9.145 1.228 2.533 1.00 97.94 109 LEU A N 1
ATOM 776 C CA . LEU A 1 109 ? -7.936 0.831 1.811 1.00 97.94 109 LEU A CA 1
ATOM 777 C C . LEU A 1 109 ? -7.905 1.498 0.432 1.00 97.94 109 LEU A C 1
ATOM 779 O O . LEU A 1 109 ? -8.881 1.387 -0.319 1.00 97.94 109 LEU A O 1
ATOM 783 N N . ALA A 1 110 ? -6.798 2.155 0.100 1.00 97.88 110 ALA A N 1
ATOM 784 C CA . ALA A 1 110 ? -6.580 2.796 -1.187 1.00 97.88 110 ALA A CA 1
ATOM 785 C C . ALA A 1 110 ? -5.136 2.617 -1.675 1.00 97.88 110 ALA A C 1
ATOM 787 O O . ALA A 1 110 ? -4.221 2.369 -0.891 1.00 97.88 110 ALA A O 1
ATOM 788 N N . TYR A 1 111 ? -4.944 2.749 -2.985 1.00 97.81 111 TYR A N 1
ATOM 789 C CA . TYR A 1 111 ? -3.635 2.786 -3.631 1.00 97.81 111 TYR A CA 1
ATOM 790 C C . TYR A 1 111 ? -3.460 4.115 -4.358 1.00 97.81 111 TYR A C 1
ATOM 792 O O . TYR A 1 111 ? -4.349 4.513 -5.111 1.00 97.81 111 TYR A O 1
ATOM 800 N N . GLN A 1 112 ? -2.332 4.783 -4.121 1.00 96.44 112 GLN A N 1
ATOM 801 C CA . GLN A 1 112 ? -1.966 6.038 -4.771 1.00 96.44 112 GLN A CA 1
ATOM 802 C C . GLN A 1 112 ? -0.730 5.849 -5.646 1.00 96.44 112 GLN A C 1
ATOM 804 O O . GLN A 1 112 ? 0.256 5.241 -5.213 1.00 96.44 112 GLN A O 1
ATOM 809 N N . SER A 1 113 ? -0.793 6.375 -6.870 1.00 95.06 113 SER A N 1
ATOM 810 C CA . SER A 1 113 ? 0.353 6.447 -7.774 1.00 95.06 113 SER A CA 1
ATOM 811 C C . SER A 1 113 ? 0.139 7.488 -8.866 1.00 95.06 113 SER A C 1
ATOM 813 O O . SER A 1 113 ? -0.965 7.616 -9.385 1.00 95.06 113 SER A O 1
ATOM 815 N N . GLY A 1 114 ? 1.184 8.253 -9.200 1.00 91.56 114 GLY A N 1
ATOM 816 C CA . GLY A 1 114 ? 1.143 9.252 -10.276 1.00 91.56 114 GLY A CA 1
ATOM 817 C C . GLY A 1 114 ? 0.055 10.323 -10.114 1.00 91.56 114 GLY A C 1
ATOM 818 O O . GLY A 1 114 ? -0.517 10.758 -11.106 1.00 91.56 114 GLY A O 1
ATOM 819 N N . GLY A 1 115 ? -0.279 10.702 -8.875 1.00 90.88 115 GLY A N 1
ATOM 820 C CA . GLY A 1 115 ? -1.365 11.645 -8.571 1.00 90.88 115 GLY A CA 1
ATOM 821 C C . GLY A 1 115 ? -2.779 11.056 -8.660 1.00 90.88 115 GLY A C 1
ATOM 822 O O . GLY A 1 115 ? -3.752 11.749 -8.371 1.00 90.88 115 GLY A O 1
ATOM 823 N N . GLU A 1 116 ? -2.915 9.780 -9.018 1.00 94.75 116 GLU A N 1
ATOM 824 C CA . GLU A 1 116 ? -4.189 9.070 -9.068 1.00 94.75 116 GLU A CA 1
ATOM 825 C C . GLU A 1 116 ? -4.421 8.253 -7.792 1.00 94.75 116 GLU A C 1
ATOM 827 O O . GLU A 1 116 ? -3.488 7.900 -7.067 1.00 94.75 116 GLU A O 1
ATOM 832 N N . THR A 1 117 ? -5.686 7.937 -7.503 1.00 96.31 117 THR A N 1
ATOM 833 C CA . THR A 1 117 ? -6.068 7.122 -6.344 1.00 96.31 117 THR A CA 1
ATOM 834 C C . THR A 1 117 ? -7.128 6.089 -6.717 1.00 96.31 117 THR A C 1
ATOM 836 O O . THR A 1 117 ? -8.196 6.425 -7.225 1.00 96.31 117 THR A O 1
ATOM 839 N N . LEU A 1 118 ? -6.860 4.824 -6.390 1.00 97.94 118 LEU A N 1
ATOM 840 C CA . LEU A 1 118 ? -7.827 3.730 -6.413 1.00 97.94 118 LEU A CA 1
ATOM 841 C C . LEU A 1 118 ? -8.278 3.424 -4.981 1.00 97.94 118 LEU A C 1
ATOM 843 O O . LEU A 1 118 ? -7.541 2.794 -4.227 1.00 97.94 118 LEU A O 1
ATOM 847 N N . THR A 1 119 ? -9.494 3.824 -4.609 1.00 98.06 119 THR A N 1
ATOM 848 C CA . THR A 1 119 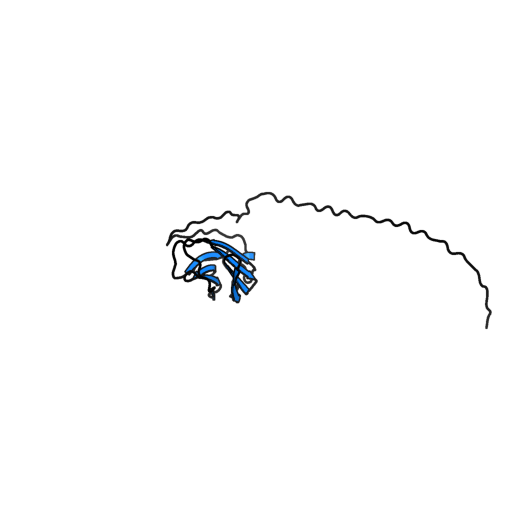? -10.046 3.610 -3.257 1.00 98.06 119 THR A CA 1
ATOM 849 C C . THR A 1 119 ? -11.061 2.469 -3.233 1.00 98.06 119 THR A C 1
ATOM 851 O O . THR A 1 119 ? -11.951 2.378 -4.079 1.00 98.06 119 THR A O 1
ATOM 854 N N . SER A 1 120 ? -10.962 1.597 -2.231 1.00 97.88 120 SER A N 1
ATOM 855 C CA . SER A 1 120 ? -11.965 0.565 -1.964 1.00 97.88 120 SER A CA 1
ATOM 856 C C . SER A 1 120 ? -13.180 1.112 -1.205 1.00 97.88 120 SER A C 1
ATOM 858 O O . SER A 1 120 ? -13.132 2.150 -0.548 1.00 97.88 120 SER A O 1
ATOM 860 N N . ARG A 1 121 ? -14.300 0.382 -1.255 1.00 94.50 121 ARG A N 1
ATOM 861 C CA . ARG A 1 121 ? -15.503 0.703 -0.463 1.00 94.50 121 ARG A CA 1
ATOM 862 C C . ARG A 1 121 ? -15.484 0.094 0.940 1.00 94.50 121 ARG A C 1
ATOM 864 O O . ARG A 1 121 ? -16.408 0.342 1.712 1.00 94.50 121 ARG A O 1
ATOM 871 N N . GLU A 1 122 ? -14.475 -0.702 1.276 1.00 88.75 122 GLU A N 1
ATOM 872 C CA . GLU A 1 122 ? -14.375 -1.385 2.565 1.00 88.75 122 GLU A CA 1
ATOM 873 C C . GLU A 1 122 ? -13.563 -0.524 3.539 1.00 88.75 122 GLU A C 1
ATOM 875 O O . GLU A 1 122 ? -12.496 -0.017 3.195 1.00 88.75 122 GLU A O 1
ATOM 880 N N . ARG A 1 123 ? -14.108 -0.303 4.738 1.00 93.31 123 ARG A N 1
ATOM 881 C CA . ARG A 1 123 ? -13.423 0.401 5.826 1.00 93.31 123 ARG A CA 1
ATOM 882 C C . ARG A 1 123 ? -12.763 -0.638 6.724 1.00 93.31 123 ARG A C 1
ATOM 884 O O . ARG A 1 123 ? -13.401 -1.633 7.055 1.00 93.31 123 ARG A O 1
ATOM 891 N N . ILE A 1 124 ? -11.527 -0.386 7.138 1.00 95.25 124 ILE A N 1
ATOM 892 C CA . ILE A 1 124 ? -10.857 -1.211 8.144 1.00 95.25 124 ILE A CA 1
ATOM 893 C C . ILE A 1 124 ? -11.355 -0.789 9.525 1.00 95.25 124 ILE A C 1
ATOM 895 O O . ILE A 1 124 ? -11.324 0.396 9.864 1.00 95.25 124 ILE A O 1
ATOM 899 N N . ALA A 1 125 ? -11.859 -1.751 10.296 1.00 94.25 125 ALA A N 1
ATOM 900 C CA . ALA A 1 125 ? -12.362 -1.508 11.639 1.00 94.25 125 ALA A CA 1
ATOM 901 C C . ALA A 1 125 ? -11.200 -1.194 12.603 1.00 94.25 125 ALA A C 1
ATOM 903 O O . ALA A 1 125 ? -10.210 -1.931 12.621 1.00 94.25 125 ALA A O 1
ATOM 904 N N . PRO A 1 126 ? -11.296 -0.123 13.410 1.00 94.94 126 PRO A N 1
ATOM 905 C CA . PRO A 1 126 ? -10.326 0.128 14.467 1.00 94.94 126 PRO A CA 1
ATOM 906 C C . PRO A 1 126 ? -10.305 -1.002 15.504 1.00 94.94 126 PRO A C 1
ATOM 908 O O . PRO A 1 126 ? -11.339 -1.584 15.820 1.00 94.94 126 PRO A O 1
ATOM 911 N N . GLY A 1 127 ? -9.127 -1.295 16.052 1.00 96.00 127 GLY A N 1
ATOM 912 C CA . GLY A 1 127 ? -8.910 -2.318 17.076 1.00 96.00 127 GLY A CA 1
ATOM 913 C C . GLY A 1 127 ? -8.833 -3.755 16.549 1.00 96.00 127 GLY A C 1
ATOM 914 O O . GLY A 1 127 ? -8.419 -4.643 17.294 1.00 96.00 127 GLY A O 1
ATOM 915 N N . GLU A 1 128 ? -9.145 -3.991 15.273 1.00 95.69 128 GLU A N 1
ATOM 916 C CA . GLU A 1 128 ? -9.156 -5.322 14.664 1.00 95.69 128 GLU A CA 1
ATOM 917 C C . GLU A 1 128 ? -8.014 -5.506 13.662 1.00 95.69 128 GLU A C 1
ATOM 919 O O . GLU A 1 128 ? -7.653 -4.598 12.912 1.00 95.69 128 GLU A O 1
ATOM 924 N N . TRP A 1 129 ? -7.424 -6.702 13.655 1.00 97.44 129 TRP A N 1
ATOM 925 C CA . TRP A 1 129 ? -6.434 -7.064 12.647 1.00 97.44 129 TRP A CA 1
ATOM 926 C C . TRP A 1 129 ? -7.114 -7.308 11.302 1.00 97.44 129 TRP A C 1
ATOM 928 O O . TRP A 1 129 ? -8.029 -8.123 11.196 1.00 97.44 129 TRP A O 1
ATOM 938 N N . ALA A 1 130 ? -6.599 -6.666 10.260 1.00 97.81 130 ALA A N 1
ATOM 939 C CA . ALA A 1 130 ? -6.963 -6.931 8.879 1.00 97.81 130 ALA A CA 1
ATOM 940 C C . ALA A 1 130 ? -5.708 -7.203 8.050 1.00 97.81 130 ALA A C 1
ATOM 942 O O . ALA A 1 130 ? -4.716 -6.478 8.142 1.00 97.81 130 ALA A O 1
ATOM 943 N N . HIS A 1 131 ? -5.758 -8.229 7.206 1.00 98.19 131 HIS A N 1
ATOM 944 C CA . HIS A 1 131 ? -4.749 -8.425 6.175 1.00 98.19 131 HIS A CA 1
ATOM 945 C C . HIS A 1 131 ? -5.090 -7.548 4.972 1.00 98.19 131 HIS A C 1
ATOM 947 O O . HIS A 1 131 ? -6.153 -7.710 4.370 1.00 98.19 131 HIS A O 1
ATOM 953 N N . VAL A 1 132 ? -4.190 -6.650 4.592 1.00 98.44 132 VAL A N 1
ATOM 954 C CA . VAL A 1 132 ? -4.327 -5.788 3.416 1.00 98.44 132 VAL A CA 1
ATOM 955 C C . VAL A 1 132 ? -3.302 -6.174 2.370 1.00 98.44 132 VAL A C 1
ATOM 957 O O . VAL A 1 132 ? -2.159 -6.499 2.695 1.00 98.44 132 VAL A O 1
ATOM 960 N N . ALA A 1 133 ? -3.701 -6.128 1.103 1.00 98.50 133 ALA A N 1
ATOM 961 C CA . ALA A 1 133 ? -2.773 -6.344 0.007 1.00 98.50 133 ALA A CA 1
ATOM 962 C C . ALA A 1 133 ? -3.122 -5.522 -1.233 1.00 98.50 133 ALA A C 1
ATOM 964 O O . ALA A 1 133 ? -4.280 -5.175 -1.480 1.00 98.50 133 ALA A O 1
ATOM 965 N N . LEU A 1 134 ? -2.090 -5.270 -2.029 1.00 98.50 134 LEU A N 1
ATOM 966 C CA . LEU A 1 134 ? -2.152 -4.706 -3.368 1.00 98.50 134 LEU A CA 1
ATOM 967 C C . LEU A 1 134 ? -1.377 -5.632 -4.300 1.00 98.50 134 LEU A C 1
ATOM 969 O O . LEU A 1 134 ? -0.266 -6.037 -3.975 1.00 98.50 134 LEU A O 1
ATOM 973 N N . SER A 1 135 ? -1.940 -5.903 -5.471 1.00 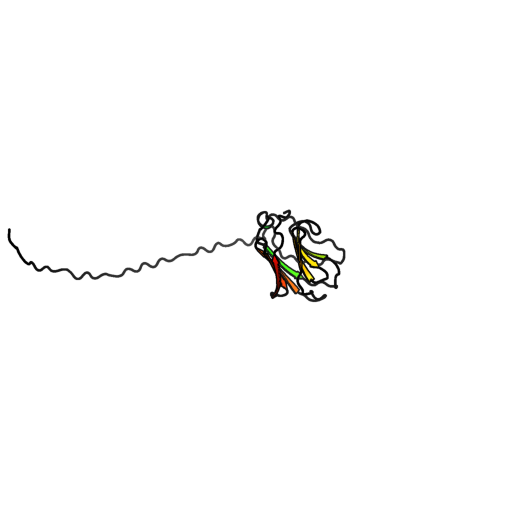98.12 135 SER A N 1
ATOM 974 C CA . SER A 1 135 ? -1.218 -6.445 -6.620 1.00 98.12 135 SER A CA 1
ATOM 975 C C . SER A 1 135 ? -1.323 -5.445 -7.768 1.00 98.12 135 SER A C 1
ATOM 977 O O . SER A 1 135 ? -2.424 -4.968 -8.061 1.00 98.12 135 SER A O 1
ATOM 979 N N . SER A 1 136 ? -0.185 -5.110 -8.372 1.00 97.38 136 SER A N 1
ATOM 980 C CA . SER A 1 136 ? -0.085 -4.230 -9.534 1.00 97.38 136 SER A CA 1
ATOM 981 C C . SER A 1 136 ? 0.583 -4.976 -10.680 1.00 97.38 136 SER A C 1
ATOM 983 O O . SER A 1 136 ? 1.655 -5.554 -10.500 1.00 97.38 136 SER A O 1
ATOM 985 N N . GLU A 1 137 ? -0.042 -4.934 -11.849 1.00 96.12 137 GLU A N 1
ATOM 986 C CA . GLU A 1 137 ? 0.435 -5.522 -13.100 1.00 96.12 137 GLU A CA 1
ATOM 987 C C . GLU A 1 137 ? 0.332 -4.447 -14.189 1.00 96.12 137 GLU A C 1
ATOM 989 O O . GLU A 1 137 ? -0.745 -4.198 -14.735 1.00 96.12 137 GLU A O 1
ATOM 994 N N . GLY A 1 138 ? 1.437 -3.747 -14.463 1.00 93.12 138 GLY A N 1
ATOM 995 C CA . GLY A 1 138 ? 1.417 -2.582 -15.349 1.00 93.12 138 GLY A CA 1
ATOM 996 C C . GLY A 1 138 ? 0.531 -1.467 -14.789 1.00 93.12 138 GLY A C 1
ATOM 997 O O . GLY A 1 138 ? 0.737 -1.026 -13.661 1.00 93.12 138 GLY A O 1
ATOM 998 N N . ASP A 1 139 ? -0.454 -1.027 -15.576 1.00 95.19 139 ASP A N 1
ATOM 999 C CA . ASP A 1 139 ? -1.435 -0.002 -15.195 1.00 95.19 139 ASP A CA 1
ATOM 1000 C C . ASP A 1 139 ? -2.643 -0.565 -14.433 1.00 95.19 139 ASP A C 1
ATOM 1002 O O . ASP A 1 139 ? -3.554 0.186 -14.101 1.00 95.19 139 ASP A O 1
ATOM 1006 N N . GLN A 1 140 ? -2.697 -1.871 -14.157 1.00 98.19 140 GLN A N 1
ATOM 1007 C CA . GLN A 1 140 ? -3.830 -2.495 -13.486 1.00 98.19 140 GLN A CA 1
ATOM 1008 C C . GLN A 1 140 ? -3.509 -2.833 -12.030 1.00 98.19 140 GLN A C 1
ATOM 1010 O O 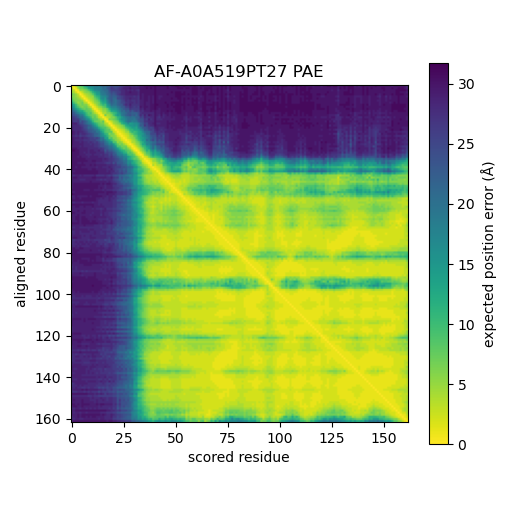. GLN A 1 140 ? -2.662 -3.673 -11.740 1.00 98.19 140 GLN A O 1
ATOM 1015 N N . ALA A 1 141 ? -4.272 -2.247 -11.109 1.00 98.31 141 ALA A N 1
ATOM 1016 C CA . ALA A 1 141 ? -4.142 -2.471 -9.674 1.00 98.31 141 ALA A CA 1
ATOM 1017 C C . ALA A 1 141 ? -5.355 -3.216 -9.105 1.00 98.31 141 ALA A C 1
ATOM 1019 O O . ALA A 1 141 ? -6.499 -2.998 -9.517 1.00 98.31 141 ALA A O 1
ATOM 1020 N N . THR A 1 142 ? -5.115 -4.092 -8.129 1.00 98.75 142 THR A N 1
ATOM 1021 C CA . THR A 1 142 ? -6.155 -4.817 -7.387 1.00 98.75 142 THR A CA 1
ATOM 1022 C C . THR A 1 142 ? -5.880 -4.777 -5.892 1.00 98.75 142 THR A C 1
ATOM 1024 O O . THR A 1 142 ? -4.801 -5.165 -5.451 1.00 98.75 142 THR A O 1
ATOM 1027 N N . LEU A 1 143 ? -6.876 -4.346 -5.120 1.00 98.81 143 LEU A N 1
ATOM 1028 C CA . LEU A 1 143 ? -6.815 -4.262 -3.663 1.00 98.81 143 LEU A CA 1
ATOM 1029 C C . LEU A 1 143 ? -7.558 -5.421 -3.013 1.00 98.81 143 LEU A C 1
ATOM 1031 O O . LEU A 1 143 ? -8.636 -5.814 -3.476 1.00 98.81 143 LEU A O 1
ATOM 1035 N 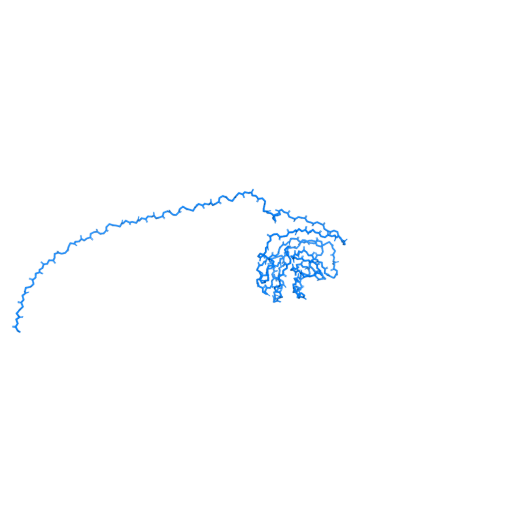N . TYR A 1 144 ? -7.017 -5.901 -1.898 1.00 98.69 144 TYR A N 1
ATOM 1036 C CA . TYR A 1 144 ? -7.573 -6.999 -1.121 1.00 98.69 144 TYR A CA 1
ATOM 1037 C C . TYR A 1 144 ? -7.621 -6.666 0.370 1.00 98.69 144 TYR A C 1
ATOM 1039 O O . TYR A 1 144 ? -6.674 -6.097 0.911 1.00 98.69 144 TYR A O 1
ATOM 1047 N N . VAL A 1 145 ? -8.699 -7.092 1.030 1.00 98.44 145 VAL A N 1
ATOM 1048 C CA . VAL A 1 145 ? -8.843 -7.110 2.493 1.00 98.44 145 VAL A CA 1
ATOM 1049 C C . VAL A 1 145 ? -9.227 -8.528 2.901 1.00 98.44 145 VAL A C 1
ATOM 1051 O O . VAL A 1 145 ? -10.161 -9.103 2.343 1.00 98.44 145 VAL A O 1
ATOM 1054 N N . ASN A 1 146 ? -8.474 -9.126 3.825 1.00 98.12 146 ASN A N 1
ATOM 1055 C CA . ASN A 1 146 ? -8.663 -10.497 4.313 1.00 98.12 146 ASN A CA 1
ATOM 1056 C C . ASN A 1 146 ? -8.785 -11.530 3.175 1.00 98.12 146 ASN A C 1
ATOM 1058 O O . ASN A 1 146 ? -9.621 -12.429 3.202 1.00 98.12 146 ASN A O 1
ATOM 1062 N N . GLY A 1 147 ? -7.971 -11.358 2.127 1.00 97.31 147 GLY A N 1
ATOM 1063 C CA . GLY A 1 147 ? -7.947 -12.226 0.944 1.00 97.31 147 GLY A CA 1
ATOM 1064 C C . GLY A 1 147 ? -9.078 -11.986 -0.065 1.00 97.31 147 GLY A C 1
ATOM 1065 O O . GLY A 1 147 ? -9.036 -12.531 -1.166 1.00 97.31 147 GLY A O 1
ATOM 1066 N N . ARG A 1 148 ? -10.068 -11.139 0.244 1.00 98.31 148 ARG A N 1
ATOM 1067 C CA . ARG A 1 148 ? -11.154 -10.785 -0.679 1.00 98.31 148 ARG A CA 1
ATOM 1068 C C . ARG A 1 148 ? -10.788 -9.548 -1.490 1.00 98.31 148 ARG A C 1
ATOM 1070 O O . ARG A 1 148 ? -10.359 -8.545 -0.932 1.00 98.31 148 ARG A O 1
ATOM 1077 N N . ARG A 1 149 ? -11.011 -9.588 -2.807 1.00 98.56 149 ARG A N 1
ATOM 1078 C CA . ARG A 1 149 ? -10.857 -8.415 -3.681 1.00 98.56 149 ARG A CA 1
ATOM 1079 C C . ARG A 1 149 ? -11.884 -7.342 -3.315 1.00 98.56 149 ARG A C 1
ATOM 1081 O O . ARG A 1 149 ? -13.083 -7.597 -3.408 1.00 98.56 149 ARG A O 1
ATOM 1088 N N . VAL A 1 150 ? -11.415 -6.142 -2.984 1.00 98.56 150 VAL A N 1
ATOM 1089 C CA . VAL A 1 150 ? -12.255 -4.993 -2.588 1.00 98.56 150 VAL A CA 1
ATOM 1090 C C . VAL A 1 150 ? -12.250 -3.848 -3.603 1.00 98.56 150 VAL A C 1
ATOM 1092 O O . VAL A 1 150 ? -13.160 -3.021 -3.594 1.00 98.56 150 VAL A O 1
ATOM 1095 N N . ALA A 1 151 ? -11.258 -3.804 -4.498 1.00 98.56 151 ALA A N 1
ATOM 1096 C CA . ALA A 1 151 ? -11.220 -2.887 -5.636 1.00 98.56 151 ALA A CA 1
ATOM 1097 C C . ALA A 1 151 ? -10.348 -3.447 -6.768 1.00 98.56 151 ALA A C 1
ATOM 1099 O O . ALA A 1 151 ? -9.433 -4.234 -6.524 1.00 98.56 151 ALA A O 1
ATOM 1100 N N . ARG A 1 152 ? -10.622 -3.022 -8.003 1.00 98.44 152 ARG A N 1
ATOM 1101 C CA . ARG A 1 152 ? -9.751 -3.207 -9.170 1.00 98.44 152 ARG A CA 1
ATOM 1102 C C . ARG A 1 152 ? -9.943 -2.025 -10.108 1.00 98.44 152 ARG A C 1
ATOM 1104 O O . ARG A 1 152 ? -11.081 -1.618 -10.326 1.00 98.44 152 ARG A O 1
ATOM 1111 N N . GLY A 1 153 ? -8.862 -1.507 -10.669 1.00 98.31 153 GLY A N 1
ATOM 1112 C CA . GLY A 1 153 ? -8.927 -0.365 -11.573 1.00 98.31 153 GLY A CA 1
ATOM 1113 C C . GLY A 1 153 ? -7.642 -0.175 -12.356 1.00 98.31 153 GLY A C 1
ATOM 1114 O O . GLY A 1 153 ? -6.633 -0.816 -12.058 1.00 98.31 153 GLY A O 1
ATOM 1115 N N . ARG A 1 154 ? -7.714 0.689 -13.370 1.00 98.00 154 ARG A N 1
ATOM 1116 C CA . ARG A 1 154 ? -6.516 1.253 -13.984 1.00 98.00 154 ARG A CA 1
ATOM 1117 C C . ARG A 1 154 ? -6.012 2.413 -13.139 1.00 98.00 154 ARG A C 1
ATOM 1119 O O . ARG A 1 154 ? -6.834 3.140 -12.585 1.00 98.00 154 ARG A O 1
ATOM 1126 N N . ILE A 1 155 ? -4.699 2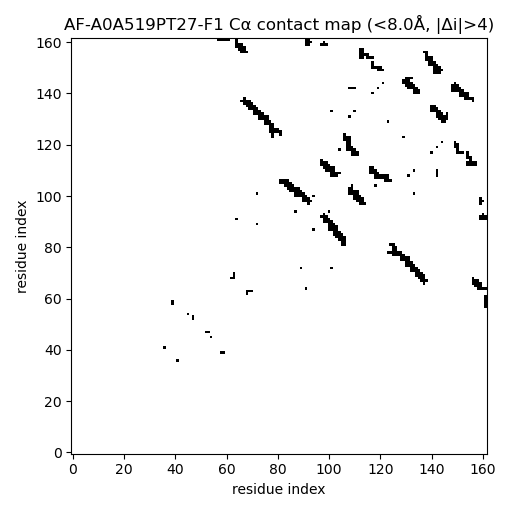.541 -13.038 1.00 96.56 155 ILE A N 1
ATOM 1127 C CA . ILE A 1 155 ? -4.024 3.616 -12.324 1.00 96.56 155 ILE A CA 1
ATOM 1128 C C . ILE A 1 155 ? -2.630 3.837 -12.922 1.00 96.56 155 ILE A C 1
ATOM 1130 O O . ILE A 1 155 ? -2.013 2.897 -13.429 1.00 96.56 155 ILE A O 1
ATOM 1134 N N . ALA A 1 156 ? -2.138 5.070 -12.878 1.00 93.44 156 ALA A N 1
ATOM 1135 C CA . ALA A 1 156 ? -0.826 5.439 -13.394 1.00 93.44 156 ALA A CA 1
ATOM 1136 C C . ALA A 1 156 ? 0.309 4.540 -12.856 1.00 93.44 156 ALA A C 1
ATOM 1138 O O . ALA A 1 156 ? 0.508 4.401 -11.651 1.00 93.44 156 ALA A O 1
ATOM 1139 N N . ALA A 1 157 ? 1.103 3.968 -13.766 1.00 91.81 157 ALA A N 1
ATOM 1140 C CA . ALA A 1 157 ? 2.218 3.075 -13.450 1.00 91.81 157 ALA A CA 1
ATOM 1141 C C . ALA A 1 157 ? 3.570 3.802 -13.541 1.00 91.81 157 ALA A C 1
ATOM 1143 O O . ALA A 1 157 ? 4.407 3.498 -14.395 1.00 91.81 157 ALA A O 1
ATOM 1144 N N . VAL A 1 158 ? 3.772 4.801 -12.682 1.00 89.75 158 VAL A N 1
ATOM 1145 C CA . VAL A 1 158 ? 4.956 5.676 -12.713 1.00 89.75 158 VAL A CA 1
ATOM 1146 C C . VAL A 1 158 ? 6.181 5.034 -12.062 1.00 89.75 158 VAL A C 1
ATOM 1148 O O . VAL A 1 158 ? 6.062 4.155 -11.203 1.00 89.75 158 VAL A O 1
ATOM 1151 N N . ALA A 1 159 ? 7.374 5.458 -12.482 1.00 89.19 159 ALA A N 1
ATOM 1152 C CA . ALA A 1 159 ? 8.604 5.104 -11.781 1.00 89.19 159 ALA A CA 1
ATOM 1153 C C . ALA A 1 159 ? 8.659 5.809 -10.415 1.00 89.19 159 ALA A C 1
ATOM 1155 O O . ALA A 1 159 ? 8.118 6.903 -10.268 1.00 89.19 159 ALA A O 1
ATOM 1156 N N . THR A 1 160 ? 9.318 5.197 -9.436 1.00 85.44 160 THR A N 1
ATOM 1157 C CA . THR A 1 160 ? 9.575 5.809 -8.123 1.00 85.44 160 THR A CA 1
ATOM 1158 C C . THR A 1 160 ? 11.066 5.817 -7.821 1.00 85.44 160 THR A C 1
ATOM 1160 O O . THR A 1 160 ? 11.846 5.116 -8.468 1.00 85.44 160 THR A O 1
ATOM 1163 N N . LEU A 1 161 ? 11.470 6.612 -6.832 1.00 79.88 161 LEU A N 1
ATOM 1164 C CA . LEU A 1 161 ? 12.822 6.526 -6.290 1.00 79.88 161 LEU A CA 1
ATOM 1165 C C . LEU A 1 161 ? 13.021 5.164 -5.605 1.00 79.88 161 LEU A C 1
ATOM 1167 O O . LEU A 1 161 ? 12.066 4.593 -5.065 1.00 79.88 161 LEU A O 1
ATOM 1171 N N . ALA A 1 162 ? 14.244 4.651 -5.721 1.00 66.12 162 ALA A N 1
ATOM 1172 C CA . ALA A 1 162 ? 14.738 3.458 -5.041 1.00 66.12 162 ALA A CA 1
ATOM 1173 C C . ALA A 1 162 ? 15.276 3.844 -3.658 1.00 66.12 162 ALA A C 1
ATOM 1175 O O . ALA A 1 162 ? 15.878 4.938 -3.582 1.00 66.12 162 ALA A O 1
#

Secondary structure (DSSP, 8-state):
--------------------------------------TTPPP------TT----------HHHHSTT--EEEEEEE--SS---SEEEEEEEE-TTSSEEEEEEETTEEEEEETTEEEEEEEEPPTTS-EEEEEEEETTEEEEEETTEEEEEEE--------

Sequence (162 aa):
MLGPARRRRTGGRIMRWLHGAASLVLAFAASQAVAGVPEQGGPYNVNVLAGGVGVERDLNAPALVAAGSSFSFSAWVRPELAQDGTVTLLALGAAGADCRCLVLTDGRLAYQSGGETLTSRERIAPGEWAHVALSSEGDQATLYVNGRRVARGRIAAVATLA

Foldseek 3Di:
DDDDDDDDDDDDDDDDDDDDDDDDDDDDDDPDDDPDQPPPHDDDDDDADVVGDDDDDADPDQQCQAFQHKDKDKDKDAAQDQDAAKAFDDWFADPPPAIQTFIQHSQWTWTDHPNDIWTFPDGDDHRDIWMWMWTGGRQWIWIDINNDTRTIDGHGRHGHHD

Radius of gyration: 31.64 Å; Cα contacts (8 Å, |Δi|>4): 270; chains: 1; bounding box: 38×81×96 Å